Protein AF-A0A6A7Y7K4-F1 (afdb_monomer_lite)

Radius of gyration: 24.55 Å; chains: 1; bounding box: 56×25×80 Å

Sequence (131 aa):
MTRYVATVDLAPLAAAAEDRINAEAGAALARECASAIDPIYERKATEAAAALADPAPTADTYPHLAADLVAGGTLADVARAVLAAAEREAARRAAASAEIERRRRAAIHAIRAARHPAALEAAATIDWSLT

pLDDT: mean 87.11, std 11.71, range [47.34, 97.81]

Foldseek 3Di:
DDPDPPQPDCVVVLVVLLVLLVVVLVVLLCVLVPPPPVVLLVLLLVLLVVQLVDPDDDCVNRVSLVVVDDPPDDSNVSSVVSNVVVVVSVVSSVVLNVVSVVLSVQLNVQSVVDRDNVSSVVSSDDDSDDD

Organism: NCBI:txid2608987

Secondary structure (DSSP, 8-state):
----------HHHHHHHHHHHHHHHHHHHHHHH-----HHHHHHHHHHHHHHH-SS--TTTSHHHHTTPPTT--HHHHHHHHHHHHHHHHHHHHHHHHHHHHHHHHHHHHHHH--SHHHHHHHT-------

Structure (mmCIF, N/CA/C/O backbone):
data_AF-A0A6A7Y7K4-F1
#
_entry.id   AF-A0A6A7Y7K4-F1
#
loop_
_atom_site.group_PDB
_atom_site.id
_atom_site.type_symbol
_atom_site.label_atom_id
_atom_site.label_alt_id
_atom_site.label_comp_id
_atom_site.label_asym_id
_atom_site.label_entity_id
_atom_site.label_seq_id
_atom_site.pdbx_PDB_ins_code
_atom_site.Cartn_x
_atom_site.Cartn_y
_atom_site.Cartn_z
_atom_site.occupancy
_atom_site.B_iso_or_equiv
_atom_site.auth_seq_id
_atom_site.auth_comp_id
_atom_site.auth_asym_id
_atom_site.auth_atom_id
_atom_site.pdbx_PDB_model_num
ATOM 1 N N . MET A 1 1 ? 33.840 -0.092 -48.975 1.00 47.75 1 MET A N 1
ATOM 2 C CA . MET A 1 1 ? 32.396 -0.010 -48.662 1.00 47.75 1 MET A CA 1
ATOM 3 C C . MET A 1 1 ? 32.243 0.274 -47.178 1.00 47.75 1 MET A C 1
ATOM 5 O O . MET A 1 1 ? 32.385 -0.635 -46.372 1.00 47.75 1 MET A O 1
ATOM 9 N N . THR A 1 2 ? 32.021 1.532 -46.810 1.00 47.34 2 THR A N 1
ATOM 10 C CA . THR A 1 2 ? 31.773 1.925 -45.417 1.00 47.34 2 THR A CA 1
ATOM 11 C C . THR A 1 2 ? 30.305 1.641 -45.113 1.00 47.34 2 THR A C 1
ATOM 13 O O . THR A 1 2 ? 29.429 2.302 -45.664 1.00 47.34 2 THR A O 1
ATOM 16 N N . ARG A 1 3 ? 30.011 0.612 -44.308 1.00 52.66 3 ARG A N 1
ATOM 17 C CA . ARG A 1 3 ? 28.648 0.375 -43.812 1.00 52.66 3 ARG A CA 1
ATOM 18 C C . ARG A 1 3 ? 28.301 1.506 -42.848 1.00 52.66 3 ARG A C 1
ATOM 20 O O . ARG A 1 3 ? 28.892 1.606 -41.778 1.00 52.66 3 ARG A O 1
ATOM 27 N N . TYR A 1 4 ? 27.355 2.346 -43.245 1.00 47.84 4 TYR A N 1
ATOM 28 C CA . TYR A 1 4 ? 26.723 3.322 -42.370 1.00 47.84 4 TYR A CA 1
ATOM 29 C C . TYR A 1 4 ? 25.859 2.538 -41.373 1.00 47.84 4 TYR A C 1
ATOM 31 O O . TYR A 1 4 ? 24.788 2.046 -41.726 1.00 47.84 4 TYR A O 1
ATOM 39 N N . VAL A 1 5 ? 26.360 2.317 -40.158 1.00 57.94 5 VAL A N 1
ATOM 40 C CA . VAL A 1 5 ? 25.527 1.804 -39.067 1.00 57.94 5 VAL A CA 1
ATOM 41 C C . VAL A 1 5 ? 24.744 3.007 -38.574 1.00 57.94 5 VAL A C 1
ATOM 43 O O . VAL A 1 5 ? 25.312 3.883 -37.929 1.00 57.94 5 VAL A O 1
ATOM 46 N N . ALA A 1 6 ? 23.468 3.096 -38.949 1.00 58.53 6 ALA A N 1
ATOM 47 C CA . ALA A 1 6 ? 22.582 4.098 -38.380 1.00 58.53 6 ALA A CA 1
ATOM 48 C C . ALA A 1 6 ? 22.602 3.928 -36.855 1.00 58.53 6 ALA A C 1
ATOM 50 O O . ALA A 1 6 ? 22.236 2.872 -36.335 1.00 58.53 6 ALA A O 1
ATOM 51 N N . THR A 1 7 ? 23.091 4.940 -36.146 1.00 68.88 7 THR A N 1
ATOM 52 C CA . THR A 1 7 ? 22.975 5.025 -34.695 1.00 68.88 7 THR A CA 1
ATOM 53 C C . THR A 1 7 ? 21.486 5.045 -34.376 1.00 68.88 7 THR A C 1
ATOM 55 O O . THR A 1 7 ? 20.781 5.971 -34.769 1.00 68.88 7 THR A O 1
ATOM 58 N N . VAL A 1 8 ? 20.990 3.989 -33.730 1.00 77.69 8 VAL A N 1
ATOM 59 C CA . VAL A 1 8 ? 19.599 3.932 -33.274 1.00 77.69 8 VAL A CA 1
ATOM 60 C C . VAL A 1 8 ? 19.407 5.058 -32.267 1.00 77.69 8 VAL A C 1
ATOM 62 O O . VAL A 1 8 ? 20.105 5.090 -31.252 1.00 77.69 8 VAL A O 1
ATOM 65 N N . ASP A 1 9 ? 18.484 5.976 -32.545 1.00 84.69 9 ASP A N 1
ATOM 66 C CA . ASP A 1 9 ? 18.057 6.949 -31.548 1.00 84.69 9 ASP A CA 1
ATOM 67 C C . ASP A 1 9 ? 17.340 6.206 -30.416 1.00 84.69 9 ASP A C 1
ATOM 69 O O . ASP A 1 9 ? 16.305 5.566 -30.610 1.00 84.69 9 ASP A O 1
ATOM 73 N N . LEU A 1 10 ? 17.945 6.247 -29.233 1.00 89.44 10 LEU A N 1
ATOM 74 C CA . LEU A 1 10 ? 17.453 5.554 -28.051 1.00 89.44 10 LEU A CA 1
ATOM 75 C C . LEU A 1 10 ? 16.430 6.380 -27.276 1.00 89.44 10 LEU A C 1
ATOM 77 O O . LEU A 1 10 ? 15.748 5.812 -26.429 1.00 89.44 10 LEU A O 1
ATOM 81 N N . ALA A 1 11 ? 16.302 7.682 -27.545 1.00 90.94 11 ALA A N 1
ATOM 82 C CA . ALA A 1 11 ? 15.408 8.565 -26.803 1.00 90.94 11 ALA A CA 1
ATOM 83 C C . ALA A 1 11 ? 13.944 8.075 -26.764 1.00 90.94 11 ALA A C 1
ATOM 85 O O . ALA A 1 11 ? 13.402 7.969 -25.661 1.00 90.94 11 ALA A O 1
ATOM 86 N N . PRO A 1 12 ? 13.299 7.702 -27.891 1.00 92.56 12 PRO A N 1
ATOM 87 C CA . PRO A 1 12 ? 11.920 7.209 -27.847 1.00 92.56 12 PRO A CA 1
ATOM 88 C C . PRO A 1 12 ? 11.792 5.862 -27.122 1.00 92.56 12 PRO A C 1
ATOM 90 O O . PRO A 1 12 ? 10.801 5.623 -26.436 1.00 92.56 12 PRO A O 1
ATOM 93 N N . LEU A 1 13 ? 12.803 4.992 -27.228 1.00 92.19 13 LEU A N 1
ATOM 94 C CA . LEU A 1 13 ? 12.819 3.698 -26.539 1.00 92.19 13 LEU A CA 1
ATOM 95 C C . LEU A 1 13 ? 12.995 3.869 -25.026 1.00 92.19 13 LEU A C 1
ATOM 97 O O . LEU A 1 13 ? 12.342 3.179 -24.249 1.00 92.19 13 LEU A O 1
ATOM 101 N N . ALA A 1 14 ? 13.848 4.805 -24.608 1.00 93.75 14 ALA A N 1
ATOM 102 C CA . ALA A 1 14 ? 14.046 5.146 -23.207 1.00 93.75 14 ALA A CA 1
ATOM 103 C C . ALA A 1 14 ? 12.778 5.757 -22.597 1.00 93.75 14 ALA A C 1
ATOM 105 O O . ALA A 1 14 ? 12.382 5.345 -21.512 1.00 93.75 14 ALA A O 1
ATOM 106 N N . ALA A 1 15 ? 12.103 6.668 -23.308 1.00 95.56 15 ALA A N 1
ATOM 107 C CA . ALA A 1 15 ? 10.843 7.254 -22.849 1.00 95.56 15 ALA A CA 1
ATOM 108 C C . ALA A 1 15 ? 9.754 6.184 -22.649 1.00 95.56 15 ALA A C 1
ATOM 110 O O . ALA A 1 15 ? 9.173 6.093 -21.570 1.00 95.56 15 ALA A O 1
ATOM 111 N N . ALA A 1 16 ? 9.553 5.306 -23.638 1.00 94.38 16 ALA A N 1
ATOM 112 C CA . ALA A 1 16 ? 8.590 4.209 -23.530 1.00 94.38 16 ALA A CA 1
ATOM 113 C C . ALA A 1 16 ? 8.925 3.234 -22.384 1.00 94.38 16 ALA A C 1
ATOM 115 O O . ALA A 1 16 ? 8.028 2.733 -21.704 1.00 94.38 16 ALA A O 1
ATOM 116 N N . ALA A 1 17 ? 10.214 2.974 -22.145 1.00 95.50 17 ALA A N 1
ATOM 117 C CA . ALA A 1 17 ? 10.667 2.151 -21.031 1.00 95.50 17 ALA A CA 1
ATOM 118 C C . ALA A 1 17 ? 10.411 2.819 -19.666 1.00 95.50 17 ALA A C 1
ATOM 120 O O . ALA A 1 17 ? 9.961 2.142 -18.742 1.00 95.50 17 ALA A O 1
ATOM 121 N N . GLU A 1 18 ? 10.655 4.130 -19.527 1.00 97.38 18 GLU A N 1
ATOM 122 C CA . GLU A 1 18 ? 10.334 4.875 -18.298 1.00 97.38 18 GLU A CA 1
ATOM 123 C C . GLU A 1 18 ? 8.823 4.852 -18.015 1.00 97.38 18 GLU A C 1
ATOM 125 O O . GLU A 1 18 ? 8.419 4.584 -16.880 1.00 97.38 18 GLU A O 1
ATOM 130 N N . ASP A 1 19 ? 7.987 5.055 -19.038 1.00 97.19 19 ASP A N 1
ATOM 131 C CA . ASP A 1 19 ? 6.526 4.991 -18.913 1.00 97.19 19 ASP A CA 1
ATOM 132 C C . ASP A 1 19 ? 6.054 3.603 -18.467 1.00 97.19 19 ASP A C 1
ATOM 134 O O . ASP A 1 19 ? 5.252 3.491 -17.533 1.00 97.19 19 ASP A O 1
ATOM 138 N N . ARG A 1 20 ? 6.604 2.536 -19.066 1.00 96.44 20 ARG A N 1
ATOM 139 C CA . ARG A 1 20 ? 6.326 1.150 -18.660 1.00 96.44 20 ARG A CA 1
ATOM 140 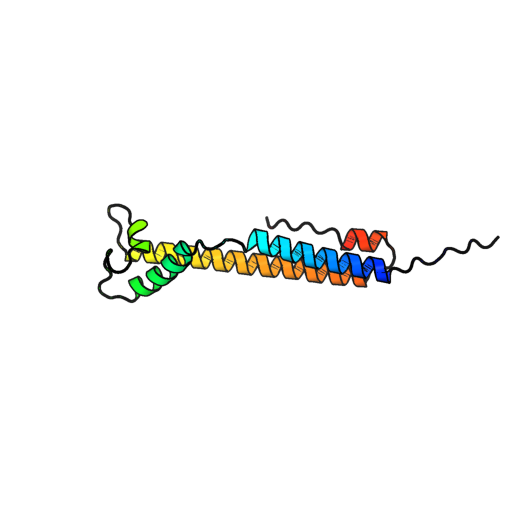C C . ARG A 1 20 ? 6.688 0.918 -17.193 1.00 96.44 20 ARG A C 1
ATOM 142 O O . ARG A 1 20 ? 5.848 0.438 -16.437 1.00 96.44 20 ARG A O 1
ATOM 149 N N . ILE A 1 21 ? 7.889 1.313 -16.767 1.00 97.75 21 ILE A N 1
ATOM 150 C CA . ILE A 1 21 ? 8.336 1.154 -15.374 1.00 97.75 21 ILE A CA 1
ATOM 151 C C . ILE A 1 21 ? 7.433 1.906 -14.394 1.00 97.75 21 ILE A C 1
ATOM 153 O O . ILE A 1 21 ? 7.108 1.379 -13.330 1.00 97.75 21 ILE A O 1
ATOM 157 N N . ASN A 1 22 ? 6.999 3.121 -14.732 1.00 97.56 22 ASN A N 1
ATOM 158 C CA . ASN A 1 22 ? 6.085 3.876 -13.877 1.00 97.56 22 ASN A CA 1
ATOM 159 C C . ASN A 1 22 ? 4.705 3.205 -13.780 1.00 97.56 22 ASN A C 1
ATOM 161 O O . ASN A 1 22 ? 4.154 3.108 -12.681 1.00 97.56 22 ASN A O 1
ATOM 165 N N . ALA A 1 23 ? 4.165 2.711 -14.896 1.00 96.44 23 ALA A N 1
ATOM 166 C CA . ALA A 1 23 ? 2.889 2.000 -14.915 1.00 96.44 23 ALA A CA 1
ATOM 167 C C . ALA A 1 23 ? 2.949 0.691 -14.109 1.00 96.44 23 ALA A C 1
ATOM 169 O O . ALA A 1 23 ? 2.067 0.420 -13.292 1.00 96.44 23 ALA A O 1
ATOM 170 N N . GLU A 1 24 ? 4.008 -0.098 -14.286 1.00 96.75 24 GLU A N 1
ATOM 171 C CA . GLU A 1 24 ? 4.202 -1.352 -13.560 1.00 96.75 24 GLU A CA 1
ATOM 172 C C . GLU A 1 24 ? 4.425 -1.132 -12.062 1.00 96.75 24 GLU A C 1
ATOM 174 O O . GLU A 1 24 ? 3.841 -1.856 -11.255 1.00 96.75 24 GLU A O 1
ATOM 179 N N . ALA A 1 25 ? 5.193 -0.107 -11.674 1.00 95.38 25 ALA A N 1
ATOM 180 C CA . ALA A 1 25 ? 5.364 0.274 -10.274 1.00 95.38 25 ALA A CA 1
ATOM 181 C C . ALA A 1 25 ? 4.025 0.675 -9.635 1.00 95.38 25 ALA A C 1
ATOM 183 O O . ALA A 1 25 ? 3.722 0.252 -8.520 1.00 95.38 25 ALA A O 1
ATOM 184 N N . GLY A 1 26 ? 3.194 1.440 -10.352 1.00 93.06 26 GLY A N 1
ATOM 185 C CA . GLY A 1 26 ? 1.843 1.787 -9.912 1.00 93.06 26 GLY A CA 1
ATOM 186 C C . GLY A 1 26 ? 0.949 0.556 -9.744 1.00 93.06 26 GLY A C 1
ATOM 187 O O . GLY A 1 26 ? 0.256 0.428 -8.737 1.00 93.06 26 GLY A O 1
ATOM 188 N N . ALA A 1 27 ? 1.009 -0.393 -10.680 1.00 93.31 27 ALA A N 1
ATOM 189 C CA . ALA A 1 27 ? 0.270 -1.649 -10.587 1.00 93.31 27 ALA A CA 1
ATOM 190 C C . ALA A 1 27 ? 0.776 -2.548 -9.445 1.00 93.31 27 ALA A C 1
ATOM 192 O O . ALA A 1 27 ? -0.028 -3.196 -8.779 1.00 93.31 27 ALA A O 1
ATOM 193 N N . ALA A 1 28 ? 2.087 -2.592 -9.198 1.00 92.75 28 ALA A N 1
ATOM 194 C CA . ALA A 1 28 ? 2.672 -3.309 -8.069 1.00 92.75 28 ALA A CA 1
ATOM 195 C C . ALA A 1 28 ? 2.223 -2.698 -6.740 1.00 92.75 28 ALA A C 1
ATOM 197 O O . ALA A 1 28 ? 1.761 -3.421 -5.862 1.00 92.75 28 ALA A O 1
ATOM 198 N N . LEU A 1 29 ? 2.261 -1.367 -6.628 1.00 90.12 29 LEU A N 1
ATOM 199 C CA . LEU A 1 29 ? 1.780 -0.662 -5.445 1.00 90.12 29 LEU A CA 1
ATOM 200 C C . LEU A 1 29 ? 0.288 -0.912 -5.231 1.00 90.12 29 LEU A C 1
ATOM 202 O O . LEU A 1 29 ? -0.135 -1.173 -4.112 1.00 90.12 29 LEU A O 1
ATOM 206 N N . ALA A 1 30 ? -0.506 -0.902 -6.302 1.00 88.69 30 ALA A N 1
ATOM 207 C CA . ALA A 1 30 ? -1.910 -1.267 -6.223 1.00 88.69 30 ALA A CA 1
ATOM 208 C C . ALA A 1 30 ? -2.087 -2.718 -5.754 1.00 88.69 30 ALA A C 1
ATOM 210 O O . ALA A 1 30 ? -2.876 -2.946 -4.860 1.00 88.69 30 ALA A O 1
ATOM 211 N N . ARG A 1 31 ? -1.345 -3.713 -6.248 1.00 87.44 31 ARG A N 1
ATOM 212 C CA . ARG A 1 31 ? -1.492 -5.096 -5.742 1.00 87.44 31 ARG A CA 1
ATOM 213 C C . ARG A 1 31 ? -1.123 -5.236 -4.263 1.00 87.44 31 ARG A C 1
ATOM 215 O O . ARG A 1 31 ? -1.833 -5.903 -3.521 1.00 87.44 31 ARG A O 1
ATOM 222 N N . GLU A 1 32 ? -0.035 -4.600 -3.842 1.00 84.19 32 GLU A N 1
ATOM 223 C CA . GLU A 1 32 ? 0.530 -4.771 -2.497 1.00 84.19 32 GLU A CA 1
ATOM 224 C C . GLU A 1 32 ? -0.156 -3.908 -1.436 1.00 84.19 32 GLU A C 1
ATOM 226 O O . GLU A 1 32 ? -0.255 -4.295 -0.266 1.00 84.19 32 GLU A O 1
ATOM 231 N N . CYS A 1 33 ? -0.630 -2.730 -1.839 1.00 74.56 33 CYS A N 1
ATOM 232 C CA . CYS A 1 33 ? -1.249 -1.742 -0.965 1.00 74.56 33 CYS A CA 1
ATOM 233 C C . CYS A 1 33 ? -2.751 -1.569 -1.205 1.00 74.56 33 CYS A C 1
ATOM 235 O O . CYS A 1 33 ? -3.402 -0.995 -0.336 1.00 74.56 33 CYS A O 1
ATOM 237 N N . ALA A 1 34 ? -3.340 -2.128 -2.273 1.00 66.62 34 ALA A N 1
ATOM 238 C CA . ALA A 1 34 ? -4.791 -2.344 -2.360 1.00 66.62 34 ALA A CA 1
ATOM 239 C C . ALA A 1 34 ? -5.198 -3.586 -1.566 1.00 66.62 34 ALA A C 1
ATOM 241 O O . ALA A 1 34 ? -6.012 -4.403 -1.982 1.00 66.62 34 ALA A O 1
ATOM 242 N N . SER A 1 35 ? -4.740 -3.649 -0.322 1.00 53.62 35 SER A N 1
ATOM 243 C CA . SER A 1 35 ? -5.737 -3.898 0.692 1.00 53.62 35 SER A CA 1
ATOM 244 C C . SER A 1 35 ? -6.620 -2.655 0.667 1.00 53.62 35 SER A C 1
ATOM 246 O O . SER A 1 35 ? -6.309 -1.651 1.305 1.00 53.62 35 SER A O 1
ATOM 248 N N . ALA A 1 36 ? -7.743 -2.740 -0.052 1.00 49.53 36 ALA A N 1
ATOM 249 C CA . ALA A 1 36 ? -8.963 -2.179 0.492 1.00 49.53 36 ALA A CA 1
ATOM 250 C C . ALA A 1 36 ? -8.959 -2.649 1.945 1.00 49.53 36 ALA A C 1
ATOM 252 O O . ALA A 1 36 ? -9.169 -3.827 2.227 1.00 49.53 36 ALA A O 1
ATOM 253 N N . ILE A 1 37 ? -8.557 -1.778 2.870 1.00 53.19 37 ILE A N 1
ATOM 254 C CA . ILE A 1 37 ? -9.082 -1.925 4.203 1.00 53.19 37 ILE A CA 1
ATOM 255 C C . ILE A 1 37 ? -10.562 -1.841 3.898 1.00 53.19 37 ILE A C 1
ATOM 257 O O . ILE A 1 37 ? -11.033 -0.797 3.448 1.00 53.19 37 ILE A O 1
ATOM 261 N N . ASP A 1 38 ? -11.239 -2.991 3.931 1.00 62.06 38 ASP A N 1
ATOM 262 C CA . ASP A 1 38 ? -12.687 -3.015 3.925 1.00 62.06 38 ASP A CA 1
ATOM 263 C C . ASP A 1 38 ? -13.082 -1.836 4.817 1.00 62.06 38 ASP A C 1
ATOM 265 O O . ASP A 1 38 ? -12.526 -1.744 5.915 1.00 62.06 38 ASP A O 1
ATOM 269 N N . PRO A 1 39 ? -13.899 -0.871 4.373 1.00 72.25 39 PRO A N 1
ATOM 270 C CA . PRO A 1 39 ? -14.268 0.265 5.210 1.00 72.25 39 PRO A CA 1
ATOM 271 C C . PRO A 1 39 ? -14.652 -0.163 6.639 1.00 72.25 39 PRO A C 1
ATOM 273 O O . PRO A 1 39 ? -14.484 0.599 7.587 1.00 72.25 39 PRO A O 1
ATOM 276 N N . ILE A 1 40 ? -15.101 -1.412 6.807 1.00 78.75 40 ILE A N 1
ATOM 277 C CA . ILE A 1 40 ? -15.270 -2.114 8.078 1.00 78.75 40 ILE A CA 1
ATOM 278 C C . ILE A 1 40 ? -13.983 -2.212 8.917 1.00 78.75 40 ILE A C 1
ATOM 280 O O . ILE A 1 40 ? -14.030 -1.910 10.099 1.00 78.75 40 ILE A O 1
ATOM 284 N N . TYR A 1 41 ? -12.836 -2.618 8.381 1.00 78.12 41 TYR A N 1
ATOM 285 C CA . TYR A 1 41 ? -11.586 -2.758 9.135 1.00 78.12 41 TYR A CA 1
ATOM 286 C C . TYR A 1 41 ? -10.987 -1.399 9.557 1.00 78.12 41 TYR A C 1
ATOM 288 O O . TYR A 1 41 ? -10.436 -1.277 10.648 1.00 78.12 41 TYR A O 1
ATOM 296 N N . GLU A 1 42 ? -11.178 -0.343 8.764 1.00 82.31 42 GLU A N 1
ATOM 297 C CA . GLU A 1 42 ? -10.796 1.037 9.116 1.00 82.31 42 GLU A CA 1
ATOM 298 C C . GLU A 1 42 ? -11.681 1.570 10.253 1.00 82.31 42 GLU A C 1
ATOM 300 O O . GLU A 1 42 ? -11.201 2.164 11.227 1.00 82.31 42 GLU A O 1
ATOM 305 N N . ARG A 1 43 ? -12.984 1.273 10.174 1.00 87.19 43 ARG A N 1
ATOM 306 C CA . ARG A 1 43 ? -13.941 1.523 11.258 1.00 87.19 43 ARG A CA 1
ATOM 307 C C . ARG A 1 43 ? -13.587 0.729 12.510 1.00 87.19 43 ARG A C 1
ATOM 309 O O . ARG A 1 43 ? -13.557 1.319 13.581 1.00 87.19 43 ARG A O 1
ATOM 316 N N . LYS A 1 44 ? -13.235 -0.556 12.390 1.00 89.62 44 LYS A N 1
ATOM 317 C CA . LYS A 1 44 ? -12.788 -1.395 13.514 1.00 89.62 44 LYS A CA 1
ATOM 318 C C . LYS A 1 44 ? -11.538 -0.829 14.180 1.00 89.62 44 LYS A C 1
ATOM 320 O O . LYS A 1 44 ? -11.496 -0.776 15.399 1.00 89.62 44 LYS A O 1
ATOM 325 N N . ALA A 1 45 ? -10.544 -0.364 13.421 1.00 89.56 45 ALA A N 1
ATOM 326 C CA . ALA A 1 45 ? -9.349 0.260 13.995 1.00 89.56 45 ALA A CA 1
ATOM 327 C C . ALA A 1 45 ? -9.676 1.572 14.735 1.00 89.56 45 ALA A C 1
ATOM 329 O O . ALA A 1 45 ? -9.137 1.833 15.810 1.00 89.56 45 ALA A O 1
ATOM 330 N N . THR A 1 46 ? -10.604 2.368 14.195 1.00 91.31 46 THR A N 1
ATOM 331 C CA . THR A 1 46 ? -11.080 3.607 14.831 1.00 91.31 46 THR A CA 1
ATOM 332 C C . THR A 1 46 ? -11.859 3.315 16.115 1.00 91.31 46 THR A C 1
ATOM 334 O O . THR A 1 46 ? -11.589 3.919 17.153 1.00 91.31 46 THR A O 1
ATOM 337 N N . GLU A 1 47 ? -12.789 2.357 16.076 1.00 93.56 47 GLU A N 1
ATOM 338 C CA . GLU A 1 47 ? -13.505 1.885 17.261 1.00 93.56 47 GLU A CA 1
ATOM 339 C C . GLU A 1 47 ? -12.540 1.296 18.289 1.00 93.56 47 GLU A C 1
ATOM 341 O O . GLU A 1 47 ? -12.697 1.569 19.471 1.00 93.56 47 GLU A O 1
ATOM 346 N N . ALA A 1 48 ? -11.517 0.544 17.868 1.00 93.38 48 ALA A N 1
ATOM 347 C CA . ALA A 1 48 ? -10.518 -0.040 18.764 1.00 93.38 48 ALA A CA 1
ATOM 348 C C . ALA A 1 48 ? -9.765 1.031 19.555 1.00 93.38 48 ALA A C 1
ATOM 350 O O . ALA A 1 48 ? -9.615 0.916 20.771 1.00 93.38 48 ALA A O 1
ATOM 351 N N . ALA A 1 49 ? -9.324 2.092 18.877 1.00 93.62 49 ALA A N 1
ATOM 352 C CA . ALA A 1 49 ? -8.674 3.220 19.530 1.00 93.62 49 ALA A CA 1
ATOM 353 C C . ALA A 1 49 ? -9.617 3.917 20.525 1.00 93.62 49 ALA A C 1
ATOM 355 O O . ALA A 1 49 ? -9.210 4.230 21.643 1.00 93.62 49 ALA A O 1
ATOM 356 N N . ALA A 1 50 ? -10.882 4.117 20.143 1.00 93.81 50 ALA A N 1
ATOM 357 C CA . ALA A 1 50 ? -11.881 4.744 21.002 1.00 93.81 50 ALA A CA 1
ATOM 358 C C . ALA A 1 50 ? -12.237 3.876 22.225 1.00 93.81 50 ALA A C 1
ATOM 360 O O . ALA A 1 50 ? -12.270 4.389 23.339 1.00 93.81 50 ALA A O 1
ATOM 361 N N . ALA A 1 51 ? -12.426 2.569 22.043 1.00 92.81 51 ALA A N 1
ATOM 362 C CA . ALA A 1 51 ? -12.782 1.631 23.105 1.00 92.81 51 ALA A CA 1
ATOM 363 C C . ALA A 1 51 ? -11.678 1.467 24.160 1.00 92.81 51 ALA A C 1
ATOM 365 O O . ALA A 1 51 ? -11.979 1.192 25.316 1.00 92.81 51 ALA A O 1
ATOM 366 N N . LEU A 1 52 ? -10.403 1.640 23.791 1.00 93.62 52 LEU A N 1
ATOM 367 C CA . LEU A 1 52 ? -9.290 1.623 24.752 1.00 93.62 52 LEU A CA 1
ATOM 368 C C . LEU A 1 52 ? -9.151 2.927 25.548 1.00 93.62 52 LEU A C 1
ATOM 370 O O . LEU A 1 52 ? -8.528 2.920 26.609 1.00 93.62 52 LEU A O 1
ATOM 374 N N . ALA A 1 53 ? -9.695 4.032 25.037 1.00 93.94 53 ALA A N 1
ATOM 375 C CA . ALA A 1 53 ? -9.730 5.316 25.731 1.00 93.94 53 ALA A CA 1
ATOM 376 C C . ALA A 1 53 ? -11.002 5.497 26.582 1.00 93.94 53 ALA A C 1
ATOM 378 O O . ALA A 1 53 ? -11.026 6.349 27.472 1.00 93.94 53 ALA A O 1
ATOM 379 N N . ASP A 1 54 ? -12.048 4.713 26.315 1.00 91.69 54 ASP A N 1
ATOM 380 C CA . ASP A 1 54 ? -13.292 4.695 27.080 1.00 91.69 54 ASP A CA 1
ATOM 381 C C . ASP A 1 54 ? -13.101 3.918 28.400 1.00 91.69 54 ASP A C 1
ATOM 383 O O . ASP A 1 54 ? -12.669 2.764 28.375 1.00 91.69 54 ASP A O 1
ATOM 387 N N . PRO A 1 55 ? -13.401 4.508 29.574 1.00 89.50 55 PRO A N 1
ATOM 388 C CA . PRO A 1 55 ? -13.341 3.798 30.852 1.00 89.50 55 PRO A CA 1
ATOM 389 C C . PRO A 1 55 ? -14.420 2.714 31.020 1.00 89.50 55 PRO A C 1
ATOM 391 O O . PRO A 1 55 ? -14.304 1.895 31.934 1.00 89.50 55 PRO A O 1
ATOM 394 N N . ALA A 1 56 ? -15.469 2.699 30.191 1.00 90.50 56 ALA A N 1
ATOM 395 C CA . ALA A 1 56 ? -16.561 1.730 30.266 1.00 90.50 56 ALA A CA 1
ATOM 396 C C . ALA A 1 56 ? -17.082 1.319 28.868 1.00 90.50 56 ALA A C 1
ATOM 398 O O . ALA A 1 56 ? -18.263 1.523 28.568 1.00 90.50 56 ALA A O 1
ATOM 399 N N . PRO A 1 57 ? -16.242 0.694 28.019 1.00 89.88 57 PRO A N 1
ATOM 400 C CA . PRO A 1 57 ? -16.631 0.337 26.664 1.00 89.88 57 PRO A CA 1
ATOM 401 C C . PRO A 1 57 ? -17.691 -0.766 26.676 1.00 89.88 57 PRO A C 1
ATOM 403 O O . PRO A 1 57 ? -17.555 -1.780 27.367 1.00 89.88 57 PRO A O 1
ATOM 406 N N . THR A 1 58 ? -18.737 -0.594 25.870 1.00 89.75 58 THR A N 1
ATOM 407 C CA . THR A 1 58 ? -19.820 -1.577 25.728 1.00 89.75 58 THR A CA 1
ATOM 408 C C . THR A 1 58 ? -19.940 -2.068 24.291 1.00 89.75 58 THR A C 1
ATOM 410 O O . THR A 1 58 ? -19.502 -1.400 23.352 1.00 89.75 58 THR A O 1
ATOM 413 N N . ALA A 1 59 ? -20.540 -3.247 24.114 1.00 87.69 59 ALA A N 1
ATOM 414 C CA . ALA A 1 59 ? -20.728 -3.848 22.794 1.00 87.69 59 ALA A CA 1
ATOM 415 C C . ALA A 1 59 ? -21.648 -3.005 21.895 1.00 87.69 59 ALA A C 1
ATOM 417 O O . ALA A 1 59 ? -21.440 -2.957 20.686 1.00 87.69 59 ALA A O 1
ATOM 418 N N . ASP A 1 60 ? -22.607 -2.296 22.493 1.00 90.31 60 ASP A N 1
ATOM 419 C CA . ASP A 1 60 ? -23.531 -1.418 21.773 1.00 90.31 60 ASP A CA 1
ATOM 420 C C . ASP A 1 60 ? -22.842 -0.127 21.301 1.00 90.31 60 ASP A C 1
ATOM 422 O O . ASP A 1 60 ? -23.178 0.405 20.244 1.00 90.31 60 ASP A O 1
ATOM 426 N N . THR A 1 61 ? -21.853 0.368 22.058 1.00 91.00 61 THR A N 1
ATOM 427 C CA . THR A 1 61 ? -21.073 1.567 21.700 1.00 91.00 61 THR A CA 1
ATOM 428 C C . THR A 1 61 ? -20.088 1.295 20.557 1.00 91.00 61 THR A C 1
ATOM 430 O O . THR A 1 61 ? -19.824 2.186 19.751 1.00 91.00 61 THR A O 1
ATOM 433 N N . TYR A 1 62 ? -19.554 0.071 20.476 1.00 92.31 62 TYR A N 1
ATOM 434 C CA . TYR A 1 62 ? -18.521 -0.332 19.512 1.00 92.31 62 TYR A CA 1
ATOM 435 C C . TYR A 1 62 ? -18.935 -1.595 18.741 1.00 92.31 62 TYR A C 1
ATOM 437 O O . TYR A 1 62 ? -18.351 -2.670 18.931 1.00 92.31 62 TYR A O 1
ATOM 445 N N . PRO A 1 63 ? -19.973 -1.501 17.892 1.00 90.56 63 PRO A N 1
ATOM 446 C CA . PRO A 1 63 ? -20.606 -2.667 17.286 1.00 90.56 63 PRO A CA 1
ATOM 447 C C . PRO A 1 63 ? -19.695 -3.420 16.307 1.00 90.56 63 PRO A C 1
ATOM 449 O O . PRO A 1 63 ? -19.845 -4.634 16.153 1.00 90.56 63 PRO A O 1
ATOM 452 N N . HIS A 1 64 ? -18.731 -2.754 15.659 1.00 89.38 64 HIS A N 1
ATOM 453 C CA . HIS A 1 64 ? -17.823 -3.436 14.734 1.00 89.38 64 HIS A CA 1
ATOM 454 C C . HIS A 1 64 ? -16.747 -4.225 15.486 1.00 89.38 64 HIS A C 1
ATOM 456 O O . HIS A 1 64 ? -16.358 -5.293 15.019 1.00 89.38 64 HIS A O 1
ATOM 462 N N . LEU A 1 65 ? -16.298 -3.750 16.653 1.00 89.31 65 LEU A N 1
ATOM 463 C CA . LEU A 1 65 ? -15.465 -4.557 17.555 1.00 89.31 65 LEU A CA 1
ATOM 464 C C . LEU A 1 65 ? -16.247 -5.697 18.192 1.00 89.31 65 LEU A C 1
ATOM 466 O O . LEU A 1 65 ? -15.735 -6.808 18.303 1.00 89.31 65 LEU A O 1
ATOM 470 N N . ALA A 1 66 ? -17.483 -5.430 18.612 1.00 89.31 66 ALA A N 1
ATOM 471 C CA . ALA A 1 66 ? -18.332 -6.430 19.242 1.00 89.31 66 ALA A CA 1
ATOM 472 C C . ALA A 1 66 ? -18.604 -7.622 18.315 1.00 89.31 66 ALA A C 1
ATOM 474 O O . ALA A 1 66 ? -18.691 -8.752 18.788 1.00 89.31 66 ALA A O 1
ATOM 475 N N . ALA A 1 67 ? -18.669 -7.391 16.999 1.00 87.44 67 ALA A N 1
ATOM 476 C CA . ALA A 1 67 ? -18.803 -8.451 16.003 1.00 87.44 67 ALA A CA 1
ATOM 477 C C . ALA A 1 67 ? -17.637 -9.462 16.011 1.00 87.44 67 ALA A C 1
ATOM 479 O O . ALA A 1 67 ? -17.836 -10.612 15.624 1.00 87.44 67 ALA A O 1
ATOM 480 N N . ASP A 1 68 ? -16.448 -9.059 16.473 1.00 85.44 68 ASP A N 1
ATOM 481 C CA . ASP A 1 68 ? -15.264 -9.923 16.589 1.00 85.44 68 ASP A CA 1
ATOM 482 C C . ASP A 1 68 ? -15.085 -10.496 18.010 1.00 85.44 68 ASP A C 1
ATOM 484 O O . ASP A 1 68 ? -14.106 -11.195 18.293 1.00 85.44 68 ASP A O 1
ATOM 488 N N . LEU A 1 69 ? -16.012 -10.205 18.930 1.00 87.31 69 LEU A N 1
ATOM 489 C CA . LEU A 1 69 ? -15.943 -10.672 20.309 1.00 87.31 69 LEU A CA 1
ATOM 490 C C . LEU A 1 69 ? -16.226 -12.177 20.385 1.00 87.31 69 LEU A C 1
ATOM 492 O O . LEU A 1 69 ? -17.320 -12.651 20.085 1.00 87.31 69 LEU A O 1
ATOM 496 N N . VAL A 1 70 ? -15.234 -12.936 20.845 1.00 81.38 70 VAL A N 1
ATOM 497 C CA . VAL A 1 70 ? -15.369 -14.371 21.127 1.00 81.38 70 VAL A CA 1
ATOM 498 C C . VAL A 1 70 ? -15.791 -14.611 22.577 1.00 81.38 70 VAL A C 1
ATOM 500 O O . VAL A 1 70 ? -15.492 -13.815 23.470 1.00 81.38 70 VAL A O 1
ATOM 503 N N . ALA A 1 71 ? -16.479 -15.728 22.831 1.00 73.62 71 ALA A N 1
ATOM 504 C CA . ALA A 1 71 ? -16.954 -16.083 24.167 1.00 73.62 71 ALA A CA 1
ATOM 505 C C . ALA A 1 71 ? -15.801 -16.116 25.190 1.00 73.62 71 ALA A C 1
ATOM 507 O O . ALA A 1 71 ? -14.822 -16.839 25.010 1.00 73.62 71 ALA A O 1
ATOM 508 N N . GLY A 1 72 ? -15.935 -15.337 26.268 1.00 71.31 72 GLY A N 1
ATOM 509 C CA . GLY A 1 72 ? -14.930 -15.224 27.331 1.00 71.31 72 GLY A CA 1
ATOM 510 C C . GLY A 1 72 ? -13.851 -14.153 27.113 1.00 71.31 72 GLY A C 1
ATOM 511 O O . GLY A 1 72 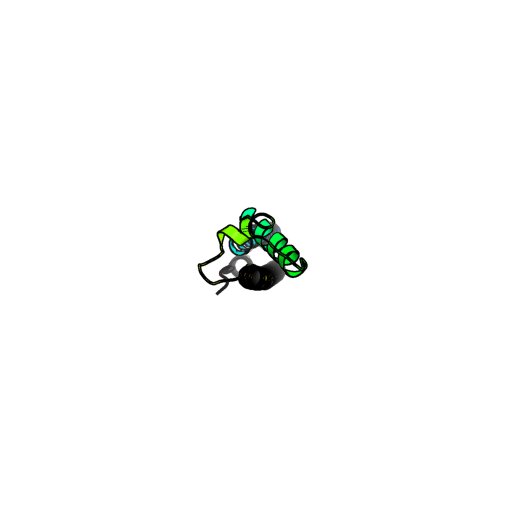? -13.003 -13.991 27.986 1.00 71.31 72 GLY A O 1
ATOM 512 N N . GLY A 1 73 ? -13.874 -13.418 25.995 1.00 83.00 73 GLY A N 1
ATOM 513 C CA . GLY A 1 73 ? -12.996 -12.267 25.755 1.00 83.00 73 GLY A CA 1
ATOM 514 C C . GLY A 1 73 ? -13.583 -10.940 26.244 1.00 83.00 73 GLY A C 1
ATOM 515 O O . GLY A 1 73 ? -14.784 -10.826 26.493 1.00 83.00 73 GLY A O 1
ATOM 516 N N . THR A 1 74 ? -12.736 -9.913 26.348 1.00 89.25 74 THR A N 1
ATOM 517 C CA . THR A 1 74 ? -13.173 -8.529 26.594 1.00 89.25 74 THR A CA 1
ATOM 518 C C . THR A 1 74 ? -13.069 -7.683 25.325 1.00 89.25 74 THR A C 1
ATOM 520 O O . THR A 1 74 ? -12.231 -7.943 24.460 1.00 89.25 74 THR A O 1
ATOM 523 N N . LEU A 1 75 ? -13.865 -6.612 25.227 1.00 88.94 75 LEU A N 1
ATOM 524 C CA . LEU A 1 75 ? -13.718 -5.624 24.147 1.00 88.94 75 LEU A CA 1
ATOM 525 C C . LEU A 1 75 ? -12.317 -5.008 24.110 1.00 88.94 75 LEU A C 1
ATOM 527 O O . LEU A 1 75 ? -11.802 -4.735 23.032 1.00 88.94 75 LEU A O 1
ATOM 531 N N . ALA A 1 76 ? -11.673 -4.842 25.268 1.00 90.19 76 ALA A N 1
ATOM 532 C CA . ALA A 1 76 ? -10.309 -4.335 25.345 1.00 90.19 76 ALA A CA 1
ATOM 533 C C . ALA A 1 76 ? -9.286 -5.306 24.722 1.00 90.19 76 ALA A C 1
ATOM 535 O O . ALA A 1 76 ? -8.316 -4.859 24.110 1.00 90.19 76 ALA A O 1
ATOM 536 N N . ASP A 1 77 ? -9.486 -6.624 24.852 1.00 90.00 77 ASP A N 1
ATOM 537 C CA . ASP A 1 77 ? -8.635 -7.624 24.192 1.00 90.00 77 ASP A CA 1
ATOM 538 C C . ASP A 1 77 ? -8.806 -7.585 22.673 1.00 90.00 77 ASP A C 1
ATOM 540 O O . ASP A 1 77 ? -7.815 -7.557 21.941 1.00 90.00 77 ASP A O 1
ATOM 544 N N . VAL A 1 78 ? -10.056 -7.520 22.203 1.00 90.94 78 VAL A N 1
ATOM 545 C CA . VAL A 1 78 ? -10.374 -7.402 20.773 1.00 90.94 78 VAL A CA 1
ATOM 546 C C . VAL A 1 78 ? -9.792 -6.110 20.201 1.00 90.94 78 VAL A C 1
ATOM 548 O O . VAL A 1 78 ? -9.093 -6.148 19.191 1.00 90.94 78 VAL A O 1
ATOM 551 N N . ALA A 1 79 ? -9.992 -4.976 20.877 1.00 92.00 79 ALA A N 1
ATOM 552 C CA . ALA A 1 79 ? -9.455 -3.684 20.466 1.00 92.00 79 ALA A CA 1
ATOM 553 C C . ALA A 1 79 ? -7.922 -3.708 20.342 1.00 92.00 79 ALA A C 1
ATOM 555 O O . ALA A 1 79 ? -7.373 -3.277 19.327 1.00 92.00 79 ALA A O 1
ATOM 556 N N . ARG A 1 80 ? -7.215 -4.28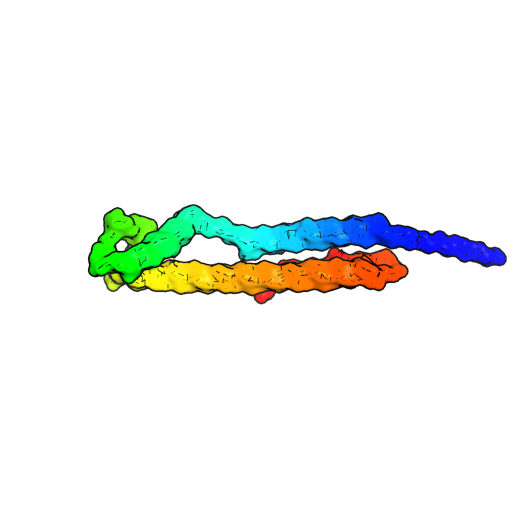3 21.326 1.00 92.75 80 ARG A N 1
ATOM 557 C CA . ARG A 1 80 ? -5.754 -4.465 21.254 1.00 92.75 80 ARG A CA 1
ATOM 558 C C . ARG A 1 80 ? -5.336 -5.328 20.065 1.00 92.75 80 ARG A C 1
ATOM 560 O O . ARG A 1 80 ? -4.376 -4.985 19.378 1.00 92.75 80 ARG A O 1
ATOM 567 N N . ALA A 1 81 ? -6.039 -6.430 19.810 1.00 90.56 81 ALA A N 1
ATOM 568 C CA . ALA A 1 81 ? -5.732 -7.316 18.690 1.00 90.56 81 ALA A CA 1
ATOM 569 C C . ALA A 1 81 ? -5.937 -6.622 17.333 1.00 90.56 81 ALA A C 1
ATOM 571 O O . ALA A 1 81 ? -5.075 -6.731 16.457 1.00 90.56 81 ALA A O 1
ATOM 572 N N . VAL A 1 82 ? -7.036 -5.875 17.185 1.00 90.12 82 VAL A N 1
ATOM 573 C CA . VAL A 1 82 ? -7.359 -5.099 15.980 1.00 90.12 82 VAL A CA 1
ATOM 574 C C . VAL A 1 82 ? -6.311 -4.018 15.726 1.00 90.12 82 VAL A C 1
ATOM 576 O O . VAL A 1 82 ? -5.793 -3.942 14.612 1.00 90.12 82 VAL A O 1
ATOM 579 N N . LEU A 1 83 ? -5.933 -3.226 16.738 1.00 90.88 83 LEU A N 1
ATOM 580 C CA . LEU A 1 83 ? -4.887 -2.207 16.575 1.00 90.88 83 LEU A CA 1
ATOM 581 C C . LEU A 1 83 ? -3.541 -2.827 16.214 1.00 90.88 83 LEU A C 1
ATOM 583 O O . LEU A 1 83 ? -2.920 -2.404 15.245 1.00 90.88 83 LEU A O 1
ATOM 587 N N . ALA A 1 84 ? -3.123 -3.883 16.915 1.00 90.31 84 ALA A N 1
ATOM 588 C CA . ALA A 1 84 ? -1.862 -4.550 16.611 1.00 90.31 84 ALA A CA 1
ATOM 589 C C . ALA A 1 84 ? -1.846 -5.128 15.183 1.00 90.31 84 ALA A C 1
ATOM 591 O O . ALA A 1 84 ? -0.812 -5.133 14.515 1.00 90.31 84 ALA A O 1
ATOM 592 N N . ALA A 1 85 ? -2.980 -5.637 14.694 1.00 87.06 85 ALA A N 1
ATOM 593 C CA . ALA A 1 85 ? -3.102 -6.105 13.319 1.00 87.06 85 ALA A CA 1
ATOM 594 C C . ALA A 1 85 ? -3.074 -4.945 12.309 1.00 87.06 85 ALA A C 1
ATOM 596 O O . ALA A 1 85 ? -2.395 -5.052 11.288 1.00 87.06 85 ALA A O 1
ATOM 597 N N . ALA A 1 86 ? -3.745 -3.827 12.605 1.00 86.44 86 ALA A N 1
ATOM 598 C CA . ALA A 1 86 ? -3.705 -2.616 11.787 1.00 86.44 86 ALA A CA 1
ATOM 599 C C . ALA A 1 86 ? -2.285 -2.031 11.685 1.00 86.44 86 ALA A C 1
ATOM 601 O O . ALA A 1 86 ? -1.841 -1.693 10.591 1.00 86.44 86 ALA A O 1
ATOM 602 N N . GLU A 1 87 ? -1.543 -1.981 12.792 1.00 87.94 87 GLU A N 1
ATOM 603 C CA . GLU A 1 87 ? -0.149 -1.525 12.827 1.00 87.94 87 GLU A CA 1
ATOM 604 C C . GLU A 1 87 ? 0.775 -2.421 11.998 1.00 87.94 87 GLU A C 1
ATOM 606 O O . GLU A 1 87 ? 1.572 -1.919 11.204 1.00 87.94 87 GLU A O 1
ATOM 611 N N . ARG A 1 88 ? 0.654 -3.751 12.131 1.00 88.12 88 ARG A N 1
ATOM 612 C CA . ARG A 1 88 ? 1.439 -4.701 11.322 1.00 88.12 88 ARG A CA 1
ATOM 613 C C . ARG A 1 88 ? 1.175 -4.528 9.832 1.00 88.12 88 ARG A C 1
ATOM 615 O O . ARG A 1 88 ? 2.116 -4.531 9.042 1.00 88.12 88 ARG A O 1
ATOM 622 N N . GLU A 1 89 ? -0.086 -4.363 9.452 1.00 85.94 89 GLU A N 1
ATOM 623 C CA . GLU A 1 89 ? -0.459 -4.155 8.056 1.00 85.94 89 GLU A CA 1
ATOM 624 C C . GLU A 1 89 ? 0.043 -2.800 7.532 1.00 85.94 89 GLU A C 1
ATOM 626 O O . GLU A 1 89 ? 0.594 -2.730 6.432 1.00 85.94 89 GLU A O 1
ATOM 631 N N . ALA A 1 90 ? -0.052 -1.733 8.332 1.00 84.62 90 ALA A N 1
ATOM 632 C CA . ALA A 1 90 ? 0.515 -0.431 7.989 1.00 84.62 90 ALA A CA 1
ATOM 633 C C . ALA A 1 90 ? 2.039 -0.509 7.785 1.00 84.62 90 ALA A C 1
ATOM 635 O O . ALA A 1 90 ? 2.559 0.006 6.793 1.00 84.62 90 ALA A O 1
ATOM 636 N N . ALA A 1 91 ? 2.751 -1.208 8.674 1.00 88.50 91 ALA A N 1
ATOM 637 C CA . ALA A 1 91 ? 4.191 -1.425 8.560 1.00 88.50 91 ALA A CA 1
ATOM 638 C C . ALA A 1 91 ? 4.558 -2.234 7.303 1.00 88.50 91 ALA A C 1
ATOM 640 O O . ALA A 1 91 ? 5.471 -1.848 6.570 1.00 88.50 91 ALA A O 1
ATOM 641 N N . ARG A 1 92 ? 3.817 -3.312 7.007 1.00 88.25 92 ARG A N 1
ATOM 642 C CA . ARG A 1 92 ? 3.999 -4.119 5.789 1.00 88.25 92 ARG A CA 1
ATOM 643 C C . ARG A 1 92 ? 3.855 -3.263 4.531 1.00 88.25 92 ARG A C 1
ATOM 645 O O . ARG A 1 92 ? 4.709 -3.326 3.650 1.00 88.25 92 ARG A O 1
ATOM 652 N N . ARG A 1 93 ? 2.818 -2.423 4.456 1.00 86.50 93 ARG A N 1
ATOM 653 C CA . ARG A 1 93 ? 2.597 -1.526 3.308 1.00 86.50 93 ARG A CA 1
ATOM 654 C C . ARG A 1 93 ? 3.676 -0.468 3.174 1.00 86.50 93 ARG A C 1
ATOM 656 O O . ARG A 1 93 ? 4.118 -0.204 2.060 1.00 86.50 93 ARG A O 1
ATOM 663 N N . ALA A 1 94 ? 4.118 0.120 4.284 1.00 88.81 94 ALA A N 1
ATOM 664 C CA . ALA A 1 94 ? 5.214 1.081 4.264 1.00 88.81 94 ALA A CA 1
ATOM 665 C C . ALA A 1 94 ? 6.493 0.443 3.695 1.00 88.81 94 ALA A C 1
ATOM 667 O O . ALA A 1 94 ? 7.133 1.027 2.819 1.00 88.81 94 ALA A O 1
ATOM 668 N N . ALA A 1 95 ? 6.821 -0.781 4.124 1.00 91.81 95 ALA A N 1
ATOM 669 C CA . ALA A 1 95 ? 7.957 -1.533 3.598 1.00 91.81 95 ALA A CA 1
ATOM 670 C C . ALA A 1 95 ? 7.795 -1.862 2.102 1.00 91.81 95 ALA A C 1
ATOM 672 O O . ALA A 1 95 ? 8.705 -1.601 1.315 1.00 91.81 95 ALA A O 1
ATOM 673 N N . ALA A 1 96 ? 6.624 -2.359 1.694 1.00 91.50 96 ALA A N 1
ATOM 674 C CA . ALA A 1 96 ? 6.322 -2.675 0.300 1.00 91.50 96 ALA A CA 1
ATOM 675 C C . ALA A 1 96 ? 6.419 -1.444 -0.614 1.00 91.50 96 ALA A C 1
ATOM 677 O O . ALA A 1 96 ? 7.084 -1.478 -1.649 1.00 91.50 96 ALA A O 1
ATOM 678 N N . SER A 1 97 ? 5.814 -0.327 -0.204 1.00 92.12 97 SER A N 1
ATOM 679 C CA . SER A 1 97 ? 5.860 0.932 -0.947 1.00 92.12 97 SER A CA 1
ATOM 680 C C . SER A 1 97 ? 7.287 1.457 -1.092 1.00 92.12 97 SER A C 1
ATOM 682 O O . SER A 1 97 ? 7.648 1.932 -2.170 1.00 92.12 97 SER A O 1
ATOM 684 N N . ALA A 1 98 ? 8.099 1.376 -0.035 1.00 94.19 98 ALA A N 1
ATOM 685 C CA . ALA A 1 98 ? 9.492 1.804 -0.082 1.00 94.19 98 ALA A CA 1
ATOM 686 C C . ALA A 1 98 ? 10.315 0.943 -1.052 1.00 94.19 98 ALA A C 1
ATOM 688 O O . ALA A 1 98 ? 11.100 1.474 -1.838 1.00 94.19 98 ALA A O 1
ATOM 689 N N . GLU A 1 99 ? 10.109 -0.375 -1.037 1.00 95.62 99 GLU A N 1
ATOM 690 C CA . GLU A 1 99 ? 10.820 -1.305 -1.914 1.00 95.62 99 GLU A CA 1
ATOM 691 C C . GLU A 1 99 ? 10.436 -1.125 -3.390 1.00 95.62 99 GLU A C 1
ATOM 693 O O . GLU A 1 99 ? 11.313 -1.073 -4.256 1.00 95.62 99 GLU A O 1
ATOM 698 N N . ILE A 1 100 ? 9.147 -0.946 -3.687 1.00 95.56 100 ILE A N 1
ATOM 699 C CA . ILE A 1 100 ? 8.663 -0.653 -5.045 1.00 95.56 100 ILE A CA 1
ATOM 700 C C . ILE A 1 100 ? 9.279 0.652 -5.562 1.00 95.56 100 ILE A C 1
ATOM 702 O O . ILE A 1 100 ? 9.811 0.691 -6.673 1.00 95.56 100 ILE A O 1
ATOM 706 N N . GLU A 1 101 ? 9.27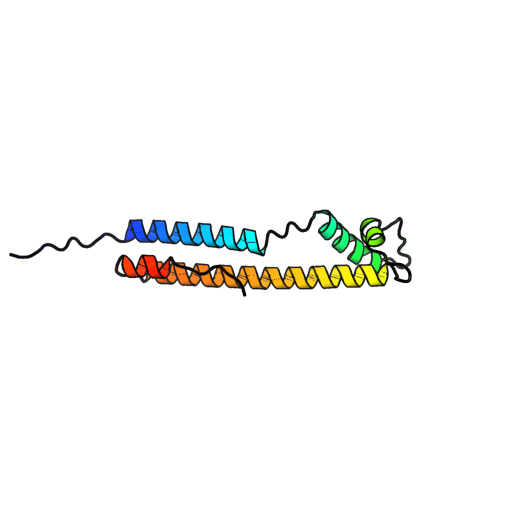6 1.711 -4.749 1.00 96.44 101 GLU A N 1
ATOM 707 C CA . GLU A 1 101 ? 9.856 2.999 -5.135 1.00 96.44 101 GLU A CA 1
ATOM 708 C C . GLU A 1 101 ? 11.374 2.904 -5.349 1.00 96.44 101 GLU A C 1
ATOM 710 O O . GLU A 1 101 ? 11.916 3.494 -6.290 1.00 96.44 101 GLU A O 1
ATOM 715 N N . ARG A 1 102 ? 12.072 2.114 -4.524 1.00 97.25 102 ARG A N 1
ATOM 716 C CA . ARG A 1 102 ? 13.501 1.833 -4.696 1.00 97.25 102 ARG A CA 1
ATOM 717 C C . ARG A 1 102 ? 13.772 1.145 -6.036 1.00 97.25 102 ARG A C 1
ATOM 719 O O . ARG A 1 102 ? 14.650 1.599 -6.773 1.00 97.25 102 ARG A O 1
ATOM 726 N N . ARG A 1 103 ? 13.019 0.089 -6.375 1.00 97.19 103 ARG A N 1
ATOM 727 C CA . ARG A 1 103 ? 13.147 -0.637 -7.655 1.00 97.19 103 ARG A CA 1
ATOM 728 C C . ARG A 1 103 ? 12.851 0.273 -8.845 1.00 97.19 103 ARG A C 1
ATOM 730 O O . ARG A 1 103 ? 13.658 0.336 -9.772 1.00 97.19 103 ARG A O 1
ATOM 737 N N . ARG A 1 104 ? 11.769 1.055 -8.777 1.00 97.81 104 ARG A N 1
ATOM 738 C CA . ARG A 1 104 ? 11.387 2.028 -9.813 1.00 97.81 104 ARG A CA 1
ATOM 739 C C . ARG A 1 104 ? 12.513 3.020 -10.103 1.00 97.81 104 ARG A C 1
ATOM 741 O O . ARG A 1 104 ? 12.904 3.195 -11.256 1.00 97.81 104 ARG A O 1
ATOM 748 N N . ARG A 1 105 ? 13.081 3.644 -9.064 1.00 97.81 105 ARG A N 1
ATOM 749 C CA . ARG A 1 105 ? 14.195 4.597 -9.216 1.00 97.81 105 ARG A CA 1
ATOM 750 C C . ARG A 1 105 ? 15.442 3.942 -9.798 1.00 97.81 105 ARG A C 1
ATOM 752 O O . ARG A 1 105 ? 16.086 4.542 -10.657 1.00 97.81 105 ARG A O 1
ATOM 759 N N . ALA A 1 106 ? 15.772 2.731 -9.352 1.00 97.12 106 ALA A N 1
ATOM 760 C CA . ALA A 1 106 ? 16.920 1.990 -9.862 1.00 97.12 106 ALA A CA 1
ATOM 761 C C . ALA A 1 106 ? 16.779 1.678 -11.361 1.00 97.12 106 ALA A C 1
ATOM 763 O O . ALA A 1 106 ? 17.723 1.918 -12.115 1.00 97.12 10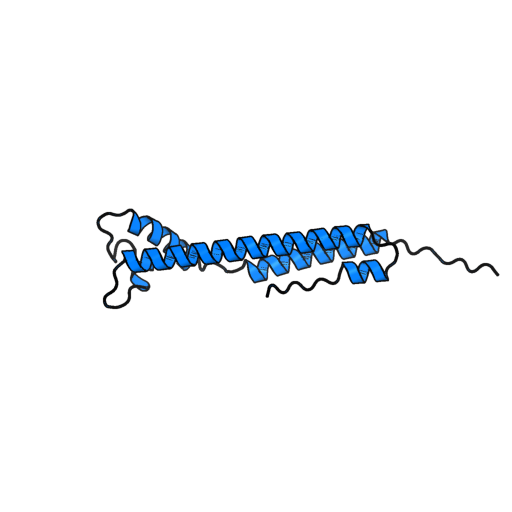6 ALA A O 1
ATOM 764 N N . ALA A 1 107 ? 15.603 1.230 -11.815 1.00 97.31 107 ALA A N 1
ATOM 765 C CA . ALA A 1 107 ? 15.364 0.988 -13.237 1.00 97.31 107 ALA A CA 1
ATOM 766 C C . ALA A 1 107 ? 15.382 2.264 -14.072 1.00 97.31 107 ALA A C 1
ATOM 768 O O . ALA A 1 107 ? 16.040 2.284 -15.105 1.00 97.31 107 ALA A O 1
ATOM 769 N N . ILE A 1 108 ? 14.750 3.354 -13.622 1.00 97.31 108 ILE A N 1
ATOM 770 C CA . ILE A 1 108 ? 14.814 4.638 -14.343 1.00 97.31 108 ILE A CA 1
ATOM 771 C C . ILE A 1 108 ? 16.267 5.110 -14.482 1.00 97.31 108 ILE A C 1
ATOM 773 O O . ILE A 1 108 ? 16.687 5.552 -15.550 1.00 97.31 108 ILE A O 1
ATOM 777 N N . HIS A 1 109 ? 17.069 4.978 -13.424 1.00 97.31 109 HIS A N 1
ATOM 778 C CA . HIS A 1 109 ? 18.492 5.296 -13.495 1.00 97.31 109 HIS A CA 1
ATOM 779 C C . HIS A 1 109 ? 19.230 4.406 -14.512 1.00 97.31 109 HIS A C 1
ATOM 781 O O . HIS A 1 109 ? 20.014 4.912 -15.317 1.00 97.31 109 HIS A O 1
ATOM 787 N N . ALA A 1 110 ? 18.960 3.098 -14.522 1.00 96.56 110 ALA A N 1
ATOM 788 C CA . ALA A 1 110 ? 19.552 2.162 -15.477 1.00 96.56 110 ALA A CA 1
ATOM 789 C C . ALA A 1 110 ? 19.123 2.443 -16.932 1.00 96.56 110 ALA A C 1
ATOM 791 O O . ALA A 1 110 ? 19.967 2.412 -17.827 1.00 96.56 110 ALA A O 1
ATOM 792 N N . ILE A 1 111 ? 17.858 2.808 -17.165 1.00 96.19 111 ILE A N 1
ATOM 793 C CA . ILE A 1 111 ? 17.324 3.219 -18.472 1.00 96.19 111 ILE A CA 1
ATOM 794 C C . ILE A 1 111 ? 18.082 4.442 -19.001 1.00 96.19 111 ILE A C 1
ATOM 796 O O . ILE A 1 111 ? 18.568 4.433 -20.130 1.00 96.19 111 ILE A O 1
ATOM 800 N N . ARG A 1 112 ? 18.283 5.466 -18.165 1.00 94.06 112 ARG A N 1
ATOM 801 C CA . ARG A 1 112 ? 19.024 6.688 -18.538 1.00 94.06 112 ARG A CA 1
ATOM 802 C C . ARG A 1 112 ? 20.513 6.443 -18.786 1.00 94.06 112 ARG A C 1
ATOM 804 O O . ARG A 1 112 ? 21.151 7.148 -19.572 1.00 94.06 112 ARG A O 1
ATOM 811 N N . ALA A 1 113 ? 21.083 5.447 -18.112 1.00 94.06 113 ALA A N 1
ATOM 812 C CA . ALA A 1 113 ? 22.469 5.037 -18.301 1.00 94.06 113 ALA A CA 1
ATOM 813 C C . ALA A 1 113 ? 22.671 4.141 -19.536 1.00 94.06 113 ALA A C 1
ATOM 815 O O . ALA A 1 113 ? 23.806 4.003 -19.997 1.00 94.06 113 ALA A O 1
ATOM 816 N N . ALA A 1 114 ? 21.606 3.552 -20.093 1.00 94.44 114 ALA A N 1
ATOM 817 C CA . ALA A 1 114 ? 21.702 2.628 -21.212 1.00 94.44 114 ALA A CA 1
ATOM 818 C C . ALA A 1 114 ? 22.306 3.291 -22.463 1.00 94.44 114 ALA A C 1
ATOM 820 O O . ALA A 1 114 ? 22.120 4.479 -22.745 1.00 94.44 114 ALA A O 1
ATOM 821 N N . ARG A 1 115 ? 23.074 2.501 -23.219 1.00 92.62 115 ARG A N 1
ATOM 822 C CA . ARG A 1 115 ? 23.783 2.944 -24.435 1.00 92.62 115 ARG A CA 1
ATOM 823 C C . ARG A 1 115 ? 23.421 2.135 -25.678 1.00 92.62 115 ARG A C 1
ATOM 825 O O . ARG A 1 115 ? 23.955 2.393 -26.750 1.00 92.62 115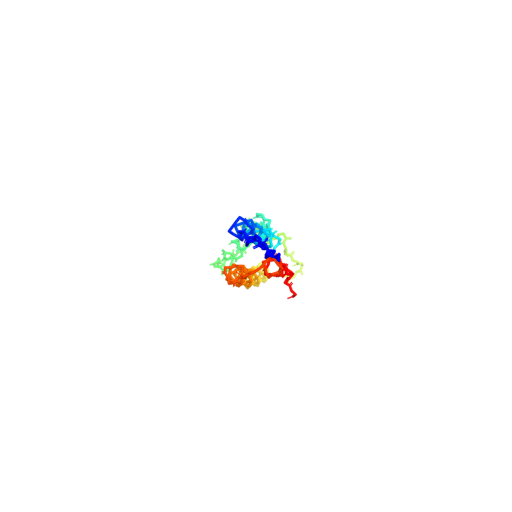 ARG A O 1
ATOM 832 N N . HIS A 1 116 ? 22.523 1.162 -25.542 1.00 90.56 116 HIS A N 1
ATOM 833 C CA . HIS A 1 116 ? 22.014 0.348 -26.641 1.00 90.56 116 HIS A CA 1
ATOM 834 C C . HIS A 1 116 ? 20.656 -0.280 -26.274 1.00 90.56 116 HIS A C 1
ATOM 836 O O . HIS A 1 116 ? 20.364 -0.431 -25.083 1.00 90.56 116 HIS A O 1
ATOM 842 N N . PRO A 1 117 ? 19.845 -0.712 -27.261 1.00 91.06 117 PRO A N 1
ATOM 843 C CA . PRO A 1 117 ? 18.486 -1.205 -27.014 1.00 91.06 117 PRO A CA 1
ATOM 844 C C . PRO A 1 117 ? 18.417 -2.397 -26.051 1.00 91.06 117 PRO A C 1
ATOM 846 O O . PRO A 1 117 ? 17.551 -2.443 -25.188 1.00 91.06 117 PRO A O 1
ATOM 849 N N . ALA A 1 118 ? 19.374 -3.329 -26.124 1.00 89.31 118 ALA A N 1
ATOM 850 C CA . ALA A 1 118 ? 19.397 -4.477 -25.213 1.00 89.31 118 ALA A CA 1
ATOM 851 C C . ALA A 1 118 ? 19.591 -4.083 -23.733 1.00 89.31 118 ALA A C 1
ATOM 853 O O . ALA A 1 118 ? 19.056 -4.745 -22.852 1.00 89.31 118 ALA A O 1
ATOM 854 N N . ALA A 1 119 ? 20.325 -2.998 -23.449 1.00 90.88 119 ALA A N 1
ATOM 855 C CA . ALA A 1 119 ? 20.487 -2.502 -22.081 1.00 90.88 119 ALA A CA 1
ATOM 856 C C . ALA A 1 119 ? 19.213 -1.812 -21.582 1.00 90.88 119 ALA A C 1
ATOM 858 O O . ALA A 1 119 ? 18.901 -1.925 -20.402 1.00 90.88 119 ALA A O 1
ATOM 859 N N . LEU A 1 120 ? 18.471 -1.139 -22.471 1.00 91.56 120 LEU A N 1
ATOM 860 C CA . LEU A 1 120 ? 17.161 -0.576 -22.138 1.00 91.56 120 LEU A CA 1
ATOM 861 C C . LEU A 1 120 ? 16.174 -1.675 -21.755 1.00 91.56 120 LEU A C 1
ATOM 863 O O . LEU A 1 120 ? 15.543 -1.579 -20.709 1.00 91.56 120 LEU A O 1
ATOM 867 N N . GLU A 1 121 ? 16.083 -2.735 -22.559 1.00 90.75 121 GLU A N 1
ATOM 868 C CA . GLU A 1 121 ? 15.154 -3.833 -22.279 1.00 90.75 121 GLU A CA 1
ATOM 869 C C . GLU A 1 121 ? 15.510 -4.564 -20.979 1.00 90.75 121 GLU A C 1
ATOM 871 O O . GLU A 1 121 ? 14.632 -4.829 -20.158 1.00 90.75 121 GLU A O 1
ATOM 876 N N . ALA A 1 122 ? 16.802 -4.806 -20.735 1.00 91.31 122 ALA A N 1
ATOM 877 C CA . ALA A 1 122 ? 17.261 -5.382 -19.474 1.00 91.31 122 ALA A CA 1
ATOM 878 C C . ALA A 1 122 ? 16.929 -4.480 -18.270 1.00 91.31 122 ALA A C 1
ATOM 880 O O . ALA A 1 122 ? 16.441 -4.967 -17.255 1.00 91.31 122 ALA A O 1
ATOM 881 N N . ALA A 1 123 ? 17.153 -3.166 -18.382 1.00 92.31 123 ALA A N 1
ATOM 882 C CA . ALA A 1 123 ? 16.840 -2.201 -17.325 1.00 92.31 123 ALA A CA 1
ATOM 883 C C . ALA A 1 123 ? 15.332 -2.066 -17.060 1.00 92.31 123 ALA A C 1
ATOM 885 O O . ALA A 1 123 ? 14.924 -1.758 -15.942 1.00 92.31 123 ALA A O 1
ATOM 886 N N . ALA A 1 124 ? 14.515 -2.297 -18.085 1.00 90.94 124 ALA A N 1
ATOM 887 C CA . ALA A 1 124 ? 13.067 -2.194 -18.028 1.00 90.94 124 ALA A CA 1
ATOM 888 C C . ALA A 1 124 ? 12.369 -3.531 -17.722 1.00 90.94 124 ALA A C 1
ATOM 890 O O . ALA A 1 124 ? 11.149 -3.605 -17.844 1.00 90.94 124 ALA A O 1
ATOM 891 N N . THR A 1 125 ? 13.126 -4.569 -17.352 1.00 93.31 125 THR A N 1
ATOM 892 C CA . THR A 1 125 ? 12.611 -5.864 -16.891 1.00 93.31 125 THR A CA 1
ATOM 893 C C . THR A 1 125 ? 12.795 -5.950 -15.377 1.00 93.31 125 THR A C 1
ATOM 895 O O . THR A 1 125 ? 13.873 -6.296 -14.894 1.00 93.31 125 THR A O 1
ATOM 898 N N . ILE A 1 126 ? 11.752 -5.608 -14.615 1.00 94.38 126 ILE A N 1
ATOM 899 C CA . ILE A 1 126 ? 11.754 -5.713 -13.150 1.00 94.38 126 ILE A CA 1
ATOM 900 C C . ILE A 1 126 ? 10.856 -6.869 -12.710 1.00 94.38 126 ILE A C 1
ATOM 902 O O . ILE A 1 126 ? 9.695 -6.959 -13.103 1.00 94.38 126 ILE A O 1
ATOM 906 N N . ASP A 1 127 ? 11.376 -7.710 -11.817 1.00 93.00 127 ASP A N 1
ATOM 907 C CA . ASP A 1 127 ? 10.530 -8.547 -10.974 1.00 93.00 127 ASP A CA 1
ATOM 908 C C . ASP A 1 127 ? 9.917 -7.685 -9.861 1.00 93.00 127 ASP A C 1
ATOM 910 O O . ASP A 1 127 ? 10.621 -7.130 -9.012 1.00 93.00 127 ASP A O 1
ATOM 914 N N . TRP A 1 128 ? 8.595 -7.539 -9.892 1.00 91.94 128 TRP A N 1
ATOM 915 C CA . TRP A 1 128 ? 7.824 -6.757 -8.926 1.00 91.94 128 TRP A CA 1
ATOM 916 C C . TRP A 1 128 ? 7.286 -7.592 -7.761 1.00 91.94 128 TRP A C 1
ATOM 918 O O . TRP A 1 128 ? 6.520 -7.068 -6.956 1.00 91.94 128 TRP A O 1
ATOM 928 N N . SER A 1 129 ? 7.649 -8.873 -7.665 1.00 87.94 129 SER A N 1
ATOM 929 C CA . SER A 1 129 ? 7.266 -9.708 -6.530 1.00 87.94 129 SER A CA 1
ATOM 930 C C . SER A 1 129 ? 7.977 -9.253 -5.250 1.00 87.94 129 SER A C 1
ATOM 932 O O . SER A 1 129 ? 9.185 -8.979 -5.229 1.00 87.94 129 SER A O 1
ATOM 934 N N . LEU A 1 130 ? 7.205 -9.118 -4.173 1.00 80.12 130 LEU A N 1
ATOM 935 C CA . LEU A 1 130 ? 7.714 -8.886 -2.829 1.00 80.12 130 LEU A CA 1
ATOM 936 C C . LEU A 1 130 ? 7.596 -10.221 -2.087 1.00 80.12 130 LEU A C 1
ATOM 938 O O . LEU A 1 130 ? 6.491 -10.659 -1.782 1.00 80.12 130 LEU A O 1
ATOM 942 N N . THR A 1 131 ? 8.721 -10.913 -1.914 1.00 63.81 131 THR A N 1
ATOM 943 C CA . THR A 1 131 ? 8.814 -12.148 -1.115 1.00 63.81 131 THR A CA 1
ATOM 944 C C . THR A 1 131 ? 8.595 -11.881 0.361 1.00 63.81 131 THR A C 1
ATOM 946 O O . THR A 1 131 ? 9.172 -10.874 0.837 1.00 63.81 131 THR A O 1
#